Protein AF-A0A9E4F194-F1 (afdb_monomer)

Structure (mmCIF, N/CA/C/O backbone):
data_AF-A0A9E4F194-F1
#
_entry.id   AF-A0A9E4F194-F1
#
loop_
_atom_site.group_PDB
_atom_site.id
_atom_site.type_symbol
_atom_site.label_atom_id
_atom_site.label_alt_id
_atom_site.label_comp_id
_atom_site.label_asym_id
_atom_site.label_entity_id
_atom_site.label_seq_id
_atom_site.pdbx_PDB_ins_code
_atom_site.Cartn_x
_atom_site.Cartn_y
_atom_site.Cartn_z
_atom_site.occupancy
_atom_site.B_iso_or_equiv
_atom_site.auth_seq_id
_atom_site.auth_comp_id
_atom_site.auth_asym_id
_atom_site.auth_atom_id
_atom_site.pdbx_PDB_model_num
ATOM 1 N N . HIS A 1 1 ? -17.918 -13.388 -17.680 1.00 87.88 1 HIS A N 1
ATOM 2 C CA . HIS A 1 1 ? -18.123 -13.871 -16.299 1.00 87.88 1 HIS A CA 1
ATOM 3 C C . HIS A 1 1 ? -18.213 -12.666 -15.382 1.00 87.88 1 HIS A C 1
ATOM 5 O O . HIS A 1 1 ? -17.561 -11.676 -15.692 1.00 87.88 1 HIS A O 1
ATOM 11 N N . ASP A 1 2 ? -18.974 -12.753 -14.291 1.00 94.75 2 ASP A N 1
ATOM 12 C CA . ASP A 1 2 ? -19.168 -11.633 -13.352 1.00 94.75 2 ASP A CA 1
ATOM 13 C C . ASP A 1 2 ? -18.060 -11.534 -12.290 1.00 94.75 2 ASP A C 1
ATOM 15 O O . ASP A 1 2 ? -17.786 -10.459 -11.769 1.00 94.75 2 ASP A O 1
ATOM 19 N N . ALA A 1 3 ? -17.398 -12.653 -11.980 1.00 95.56 3 ALA A N 1
ATOM 20 C CA . ALA A 1 3 ? -16.268 -12.719 -11.058 1.00 95.56 3 ALA A CA 1
ATOM 21 C C . ALA A 1 3 ? -15.328 -13.880 -11.418 1.00 95.56 3 ALA A C 1
ATOM 23 O O . ALA A 1 3 ? -15.696 -14.788 -12.170 1.00 95.56 3 ALA A O 1
ATOM 24 N N . ILE A 1 4 ? -14.118 -13.854 -10.855 1.00 94.44 4 ILE A N 1
ATOM 25 C CA . ILE A 1 4 ? -13.119 -14.921 -10.976 1.00 94.44 4 ILE A CA 1
ATOM 26 C C . ILE A 1 4 ? -12.813 -15.448 -9.572 1.00 94.44 4 ILE A C 1
ATOM 28 O O . ILE A 1 4 ? -12.308 -14.709 -8.730 1.00 94.44 4 ILE A O 1
ATOM 32 N N . LEU A 1 5 ? -13.080 -16.735 -9.332 1.00 95.62 5 LEU A N 1
ATOM 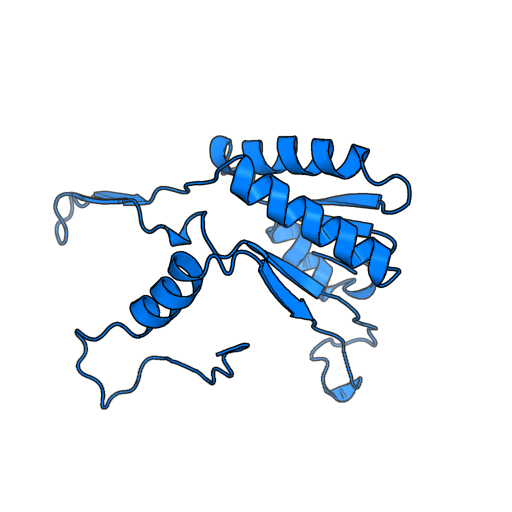33 C CA . LEU A 1 5 ? -12.575 -17.443 -8.157 1.00 95.62 5 LEU A CA 1
ATOM 34 C C . LEU A 1 5 ? -11.216 -18.047 -8.509 1.00 95.62 5 LEU A C 1
ATOM 36 O O . LEU A 1 5 ? -11.127 -18.977 -9.309 1.00 95.62 5 LEU A O 1
ATOM 40 N N . PHE A 1 6 ? -10.159 -17.492 -7.928 1.00 93.06 6 PHE A N 1
ATOM 41 C CA . PHE A 1 6 ? -8.787 -17.896 -8.199 1.00 93.06 6 PHE A CA 1
ATOM 42 C C . PHE A 1 6 ? -8.175 -18.559 -6.962 1.00 93.06 6 PHE A C 1
ATOM 44 O O . PHE A 1 6 ? -8.269 -18.015 -5.866 1.00 93.06 6 PHE A O 1
ATOM 51 N N . GLY A 1 7 ? -7.550 -19.726 -7.145 1.00 92.56 7 GLY A N 1
ATOM 52 C CA . GLY A 1 7 ? -6.815 -20.422 -6.088 1.00 92.56 7 GLY A CA 1
ATOM 53 C C . GLY A 1 7 ? -5.424 -19.820 -5.894 1.00 92.56 7 GLY A C 1
ATOM 54 O O . GLY A 1 7 ? -5.264 -18.697 -5.422 1.00 92.56 7 GLY A O 1
ATOM 55 N N . SER A 1 8 ? -4.393 -20.561 -6.285 1.00 88.62 8 SER A N 1
ATOM 56 C CA . SER A 1 8 ? -3.013 -20.084 -6.264 1.00 88.62 8 SER A CA 1
ATOM 57 C C . SER A 1 8 ? -2.287 -20.463 -7.552 1.00 88.62 8 SER A C 1
ATOM 59 O O . SER A 1 8 ? -2.609 -21.453 -8.205 1.00 88.62 8 SER A O 1
ATOM 61 N N . ALA A 1 9 ? -1.295 -19.655 -7.918 1.00 84.88 9 ALA A N 1
ATOM 62 C CA . ALA A 1 9 ? -0.319 -19.992 -8.944 1.00 84.88 9 ALA A CA 1
ATOM 63 C C . ALA A 1 9 ? 1.069 -19.684 -8.385 1.00 84.88 9 ALA A C 1
ATOM 65 O O . ALA A 1 9 ? 1.321 -18.586 -7.883 1.00 84.88 9 ALA A O 1
ATOM 66 N N . GLY A 1 10 ? 1.955 -20.668 -8.436 1.00 81.31 10 GLY A N 1
ATOM 67 C CA . GLY A 1 10 ? 3.264 -20.611 -7.805 1.00 81.31 10 GLY A CA 1
ATOM 68 C C . GLY A 1 10 ? 4.253 -21.524 -8.507 1.00 81.31 10 GLY A C 1
ATOM 69 O O . GLY A 1 10 ? 3.952 -22.094 -9.552 1.00 81.31 10 GLY A O 1
ATOM 70 N N . LEU A 1 11 ? 5.448 -21.635 -7.936 1.00 77.12 11 LEU A N 1
ATOM 71 C CA . LEU A 1 11 ? 6.463 -22.533 -8.463 1.00 77.12 11 LEU A CA 1
ATOM 72 C C . LEU A 1 11 ? 6.017 -23.983 -8.234 1.00 77.12 11 LEU A C 1
ATOM 74 O O . LEU A 1 11 ? 5.908 -24.424 -7.093 1.00 77.12 11 LEU A O 1
ATOM 78 N N . ASP A 1 12 ? 5.774 -24.704 -9.322 1.00 80.38 12 ASP A N 1
ATOM 79 C CA . ASP A 1 12 ? 5.506 -26.137 -9.321 1.00 80.38 12 ASP A CA 1
ATOM 80 C C . ASP A 1 12 ? 6.666 -26.837 -10.043 1.00 80.38 12 ASP A C 1
ATOM 82 O O . ASP A 1 12 ? 6.930 -26.499 -11.198 1.00 80.38 12 ASP A O 1
ATOM 86 N N . PRO A 1 13 ? 7.357 -27.808 -9.415 1.00 82.62 13 PRO A N 1
ATOM 87 C CA . PRO A 1 13 ? 8.469 -28.531 -10.038 1.00 82.62 13 PRO A CA 1
ATOM 88 C C . PRO A 1 13 ? 8.119 -29.230 -11.361 1.00 82.62 13 PRO A C 1
ATOM 90 O O . PRO A 1 13 ? 9.015 -29.608 -12.109 1.00 82.62 13 PRO A O 1
ATOM 93 N N . ARG A 1 14 ? 6.827 -29.445 -11.635 1.00 85.56 14 ARG A N 1
ATOM 94 C CA . ARG A 1 14 ? 6.323 -30.098 -12.851 1.00 85.56 14 ARG A CA 1
ATOM 95 C C . ARG A 1 14 ? 6.151 -29.133 -14.023 1.00 85.56 14 ARG A C 1
ATOM 97 O O . ARG A 1 14 ? 5.961 -29.584 -15.149 1.00 85.56 14 ARG A O 1
ATOM 104 N N . ILE A 1 15 ? 6.162 -27.828 -13.766 1.00 81.44 15 ILE A N 1
ATOM 105 C CA . ILE A 1 15 ? 5.993 -26.795 -14.786 1.00 81.44 15 ILE A CA 1
ATOM 106 C C . ILE A 1 15 ? 7.382 -26.413 -15.328 1.00 81.44 15 ILE A C 1
ATOM 108 O O . ILE A 1 15 ? 8.297 -26.200 -14.529 1.00 81.44 15 ILE A O 1
ATOM 112 N N . PRO A 1 16 ? 7.561 -26.316 -16.661 1.00 80.19 16 PRO A N 1
ATOM 113 C CA . PRO A 1 16 ? 8.808 -25.843 -17.254 1.00 80.19 16 PRO A CA 1
ATOM 114 C C . PRO A 1 16 ? 9.274 -24.511 -16.649 1.00 80.19 16 PRO A C 1
ATOM 116 O O . PRO A 1 16 ? 8.471 -23.608 -16.415 1.00 80.19 16 PRO A O 1
ATOM 119 N N . ALA A 1 17 ? 10.576 -24.387 -16.376 1.00 74.12 17 ALA A N 1
ATOM 120 C CA . ALA A 1 17 ? 11.143 -23.245 -15.648 1.00 74.12 17 ALA A CA 1
ATOM 121 C C . ALA A 1 17 ? 11.000 -21.896 -16.384 1.00 74.12 17 ALA A C 1
ATOM 123 O O . ALA A 1 17 ? 11.133 -20.838 -15.769 1.00 74.12 17 ALA A O 1
ATOM 124 N N . ASP A 1 18 ? 10.736 -21.932 -17.689 1.00 73.69 18 ASP A N 1
ATOM 125 C CA . ASP A 1 18 ? 10.448 -20.784 -18.546 1.00 73.69 18 ASP A CA 1
ATOM 126 C C . ASP A 1 18 ? 8.995 -20.289 -18.429 1.00 73.69 18 ASP A C 1
ATOM 128 O O . ASP A 1 18 ? 8.711 -19.140 -18.771 1.00 73.69 18 ASP A O 1
ATOM 132 N N . VAL A 1 19 ? 8.076 -21.096 -17.885 1.00 73.62 19 VAL A N 1
ATOM 133 C CA . VAL A 1 19 ? 6.689 -20.685 -17.631 1.00 73.62 19 VAL A CA 1
ATOM 134 C C . VAL A 1 19 ? 6.604 -19.939 -16.302 1.00 73.62 19 VAL A C 1
ATOM 136 O O . VAL A 1 19 ? 6.587 -20.509 -15.208 1.00 73.62 19 VAL A O 1
ATOM 139 N N . ASN A 1 20 ? 6.495 -18.618 -16.393 1.00 74.81 20 ASN A N 1
ATOM 140 C CA . ASN A 1 20 ? 6.417 -17.765 -15.221 1.00 74.81 20 ASN A CA 1
ATOM 141 C C . ASN A 1 20 ? 4.966 -17.591 -14.756 1.00 74.81 20 ASN A C 1
ATOM 143 O O . ASN A 1 20 ? 4.239 -16.719 -15.227 1.00 74.81 20 ASN A O 1
ATOM 147 N N . CYS A 1 21 ? 4.551 -18.362 -13.748 1.00 75.25 21 CYS A N 1
ATOM 148 C CA . CYS A 1 21 ? 3.237 -18.204 -13.104 1.00 75.25 21 CYS A CA 1
ATOM 149 C C . CYS A 1 21 ? 2.970 -16.772 -12.591 1.00 75.25 21 CYS A C 1
ATOM 151 O O . CYS A 1 21 ? 1.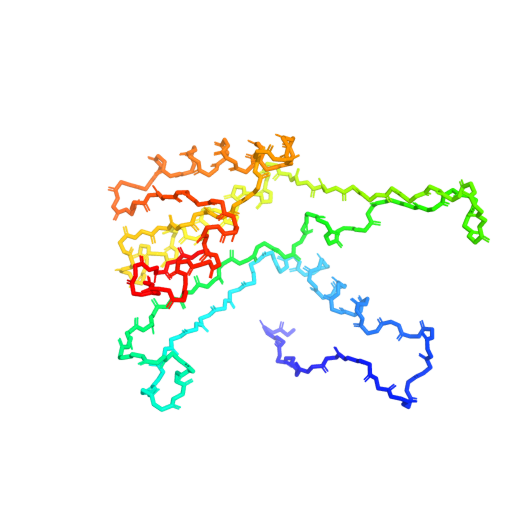817 -16.371 -12.418 1.00 75.25 21 CYS A O 1
ATOM 153 N N . ARG A 1 22 ? 4.020 -15.966 -12.368 1.00 74.81 22 ARG A N 1
ATOM 154 C CA . ARG A 1 22 ? 3.873 -14.555 -11.982 1.00 74.81 22 ARG A CA 1
ATOM 155 C C . ARG A 1 22 ? 3.346 -13.691 -13.128 1.00 74.81 22 ARG A C 1
ATOM 157 O O . ARG A 1 22 ? 2.725 -12.672 -12.843 1.00 74.81 22 ARG A O 1
ATOM 164 N N . ASP A 1 23 ? 3.545 -14.091 -14.382 1.00 82.88 23 ASP A N 1
ATOM 165 C CA . ASP A 1 23 ? 3.039 -13.356 -15.543 1.00 82.88 23 ASP A CA 1
ATOM 166 C C . ASP A 1 23 ? 1.529 -13.539 -15.707 1.00 82.88 23 ASP A C 1
ATOM 168 O O . ASP A 1 23 ? 0.854 -12.580 -16.065 1.00 82.88 23 ASP A O 1
ATOM 172 N N . LEU A 1 24 ? 0.976 -14.699 -15.325 1.00 85.81 24 LEU A N 1
ATOM 173 C CA . LEU A 1 24 ? -0.475 -14.900 -15.224 1.00 85.81 24 LEU A CA 1
ATOM 174 C C . LEU A 1 24 ? -1.092 -13.952 -14.190 1.00 85.81 24 LEU A C 1
ATOM 176 O O . LEU A 1 24 ? -2.031 -13.221 -14.495 1.00 85.81 24 LEU A O 1
ATOM 180 N N . LEU A 1 25 ? -0.553 -13.942 -12.966 1.00 85.94 25 LEU A N 1
ATOM 181 C CA . LEU A 1 25 ? -1.042 -13.059 -11.902 1.00 85.94 25 LEU A CA 1
ATOM 182 C C . LEU A 1 25 ? -0.909 -11.585 -12.288 1.00 85.94 25 LEU A C 1
ATOM 184 O O . LEU A 1 25 ? -1.792 -10.789 -11.977 1.00 85.94 25 LEU A O 1
ATOM 188 N N . ARG A 1 26 ? 0.183 -11.220 -12.967 1.00 85.38 26 ARG A N 1
ATOM 189 C CA . ARG A 1 26 ? 0.380 -9.868 -13.489 1.00 85.38 26 ARG A CA 1
ATOM 190 C C . ARG A 1 26 ? -0.662 -9.541 -14.554 1.00 85.38 26 ARG A C 1
ATOM 192 O O . ARG A 1 26 ? -1.321 -8.521 -14.423 1.00 85.38 26 ARG A O 1
ATOM 199 N N . ALA A 1 27 ? -0.848 -10.402 -15.551 1.00 88.25 27 ALA A N 1
ATOM 200 C CA . ALA A 1 27 ? -1.829 -10.195 -16.612 1.00 88.25 27 ALA A CA 1
ATOM 201 C C . ALA A 1 27 ? -3.237 -10.020 -16.032 1.00 88.25 27 ALA A C 1
ATOM 203 O O . ALA A 1 27 ? -3.890 -9.030 -16.323 1.00 88.25 27 ALA A O 1
ATOM 204 N N . LEU A 1 28 ? -3.666 -10.892 -15.114 1.00 91.88 28 LEU A N 1
ATOM 205 C CA . LEU A 1 28 ? -4.970 -10.752 -14.459 1.00 91.88 28 LEU A CA 1
ATOM 206 C C . LEU A 1 28 ? -5.126 -9.404 -13.750 1.00 91.88 28 LEU A C 1
ATOM 208 O O . LEU A 1 28 ? -6.177 -8.785 -13.843 1.00 91.88 28 LEU A O 1
ATOM 212 N N . ARG A 1 29 ? -4.095 -8.939 -13.038 1.00 92.50 29 ARG A N 1
ATOM 213 C CA . ARG A 1 29 ? -4.168 -7.681 -12.285 1.00 92.50 29 ARG A CA 1
ATOM 214 C C . ARG A 1 29 ? -4.163 -6.451 -13.184 1.00 92.50 29 ARG A C 1
ATOM 216 O O . ARG A 1 29 ? -4.914 -5.523 -12.919 1.00 92.50 29 ARG A O 1
ATOM 223 N N . PHE A 1 30 ? -3.327 -6.449 -14.217 1.00 91.62 30 PHE A N 1
ATOM 224 C CA . PHE A 1 30 ? -3.142 -5.300 -15.102 1.00 91.62 30 PHE A CA 1
ATOM 225 C C . PHE A 1 30 ? -4.236 -5.219 -16.170 1.00 91.62 30 PHE A C 1
ATOM 227 O O . PHE A 1 30 ? -4.850 -4.170 -16.324 1.00 91.62 30 PHE A O 1
ATOM 234 N N . GLU A 1 31 ? -4.524 -6.320 -16.868 1.00 93.25 31 GLU A N 1
ATOM 235 C CA . GLU A 1 31 ? -5.482 -6.339 -17.985 1.00 93.25 31 GLU A CA 1
ATOM 236 C C . GLU A 1 31 ? -6.931 -6.147 -17.518 1.00 93.25 31 GLU A C 1
ATOM 238 O O . GLU A 1 31 ? -7.765 -5.648 -18.268 1.00 93.25 31 GLU A O 1
ATOM 243 N N . LEU A 1 32 ? -7.241 -6.522 -16.272 1.00 95.38 32 LEU A N 1
ATOM 244 C CA . LEU A 1 32 ? -8.564 -6.322 -15.669 1.00 95.38 32 LEU A CA 1
ATOM 245 C C . LEU A 1 32 ? -8.623 -5.092 -14.745 1.00 95.38 32 LEU A C 1
ATOM 247 O O . LEU A 1 32 ? -9.619 -4.916 -14.049 1.00 95.38 32 LEU A O 1
ATOM 251 N N . ASP A 1 33 ? -7.563 -4.274 -14.703 1.00 95.94 33 ASP A N 1
ATOM 252 C CA . ASP A 1 33 ? -7.428 -3.094 -13.831 1.00 95.94 33 ASP A CA 1
ATOM 253 C C . ASP A 1 33 ? -7.809 -3.369 -12.357 1.00 95.94 33 ASP A C 1
ATOM 255 O O . ASP A 1 33 ? -8.492 -2.582 -11.699 1.00 95.94 33 ASP A O 1
ATOM 259 N N . LEU A 1 34 ? -7.360 -4.508 -11.812 1.00 96.31 34 LEU A N 1
ATOM 260 C CA . LEU A 1 34 ? -7.602 -4.918 -10.420 1.00 96.31 34 LEU A CA 1
ATOM 261 C C . LEU A 1 34 ? -6.662 -4.173 -9.464 1.00 96.31 34 LEU A C 1
ATOM 263 O O . LEU A 1 34 ? -5.814 -4.780 -8.802 1.00 96.31 34 LEU A O 1
ATOM 267 N N . TYR A 1 35 ? -6.797 -2.849 -9.418 1.00 97.12 35 TYR A N 1
ATOM 268 C CA . TYR A 1 35 ? -5.892 -1.944 -8.707 1.00 97.12 35 TYR A CA 1
ATOM 269 C C . TYR A 1 35 ? -5.972 -2.038 -7.185 1.00 97.12 35 TYR A C 1
ATOM 271 O O . TYR A 1 35 ? -4.984 -1.768 -6.506 1.00 97.12 35 TYR A O 1
ATOM 279 N N . VAL A 1 36 ? -7.121 -2.460 -6.651 1.00 98.25 36 VAL A N 1
ATOM 280 C CA . VAL A 1 36 ? -7.305 -2.706 -5.219 1.00 98.25 36 VAL A CA 1
ATOM 281 C C . VAL A 1 36 ? -6.970 -4.156 -4.900 1.00 98.25 36 VAL A C 1
ATOM 283 O O . VAL A 1 36 ? -7.654 -5.081 -5.338 1.00 98.25 36 VAL A O 1
ATOM 286 N N . ASN A 1 37 ? -5.954 -4.366 -4.068 1.00 97.75 37 ASN A N 1
ATOM 287 C CA . ASN A 1 37 ? -5.717 -5.641 -3.406 1.00 97.75 37 ASN A CA 1
ATOM 288 C C . ASN A 1 37 ? -6.123 -5.535 -1.932 1.00 97.75 37 ASN A C 1
ATOM 290 O O . ASN A 1 37 ? -5.306 -5.189 -1.082 1.00 97.75 37 ASN A O 1
ATOM 294 N N . LEU A 1 38 ? -7.397 -5.816 -1.653 1.00 98.31 38 LEU A N 1
ATOM 295 C CA . LEU A 1 38 ? -7.970 -5.760 -0.308 1.00 98.31 38 LEU A CA 1
ATOM 296 C C . LEU A 1 38 ? -7.609 -7.018 0.494 1.00 98.31 38 LEU A C 1
ATOM 298 O O . LEU A 1 38 ? -7.820 -8.135 0.014 1.00 98.31 38 LEU A O 1
ATOM 302 N N . ARG A 1 39 ? -7.083 -6.852 1.711 1.00 98.38 39 ARG A N 1
ATOM 303 C CA . ARG A 1 39 ? -6.678 -7.959 2.592 1.00 98.38 39 ARG A CA 1
ATOM 304 C C . ARG A 1 39 ? -7.134 -7.738 4.035 1.00 98.38 39 ARG A C 1
ATOM 306 O O . ARG A 1 39 ? -6.359 -7.223 4.841 1.00 98.38 39 ARG A O 1
ATOM 313 N N . PRO A 1 40 ? -8.365 -8.141 4.376 1.00 97.81 40 PRO A N 1
ATOM 314 C CA . PRO A 1 40 ? -8.790 -8.210 5.766 1.00 97.81 40 PRO A CA 1
ATOM 315 C C . PRO A 1 40 ? -7.942 -9.226 6.536 1.00 97.81 40 PRO A C 1
ATOM 317 O O . PRO A 1 40 ? -7.717 -10.337 6.051 1.00 97.81 40 PRO A O 1
ATOM 320 N N . ALA A 1 41 ? -7.481 -8.848 7.724 1.00 96.25 41 ALA A N 1
ATOM 321 C CA . ALA A 1 41 ? -6.692 -9.691 8.615 1.00 96.25 41 ALA A CA 1
ATOM 322 C C . ALA A 1 41 ? -7.179 -9.607 10.080 1.00 96.25 41 ALA A C 1
ATOM 324 O O . ALA A 1 41 ? -6.379 -9.313 10.970 1.00 96.25 41 ALA A O 1
ATOM 325 N N . PRO A 1 42 ? -8.475 -9.856 10.361 1.00 96.06 42 PRO A N 1
ATOM 326 C CA . PRO A 1 42 ? -8.964 -9.890 11.732 1.00 96.06 42 PRO A CA 1
ATOM 327 C C . PRO A 1 42 ? -8.444 -11.128 12.477 1.00 96.06 42 PRO A C 1
ATOM 329 O O . PRO A 1 42 ? -8.379 -12.233 11.926 1.00 96.06 42 PRO A O 1
ATOM 332 N N . LEU A 1 43 ? -8.128 -10.965 13.759 1.00 96.62 43 LEU A N 1
ATOM 333 C CA . LEU A 1 43 ? -7.835 -12.073 14.657 1.00 96.62 43 LEU A CA 1
ATOM 334 C C . LEU A 1 43 ? -9.147 -12.733 15.087 1.00 96.62 43 LEU A C 1
ATOM 336 O O . LEU A 1 43 ? -9.869 -12.227 15.939 1.00 96.62 43 LEU A O 1
ATOM 340 N N . LEU A 1 44 ? -9.441 -13.893 14.500 1.00 95.00 44 LEU A N 1
ATOM 341 C CA . LEU A 1 44 ? -10.694 -14.617 14.749 1.00 95.00 44 LEU A CA 1
ATOM 342 C C . LEU A 1 44 ? -10.731 -15.337 16.105 1.00 95.00 44 LEU A C 1
ATOM 344 O O . LEU A 1 44 ? -11.808 -15.587 16.639 1.00 95.00 44 LEU A O 1
ATOM 348 N N . HIS A 1 45 ? -9.567 -15.715 16.637 1.00 94.31 45 HIS A N 1
ATOM 349 C CA . HIS A 1 45 ? -9.435 -16.386 17.927 1.00 94.31 45 HIS A CA 1
ATOM 350 C C . HIS A 1 45 ? -8.057 -16.083 18.536 1.00 94.31 45 HIS A C 1
ATOM 352 O O . HIS A 1 45 ? -7.079 -16.104 17.783 1.00 94.31 45 HIS A O 1
ATOM 358 N N . PRO A 1 46 ? -7.937 -15.860 19.861 1.00 91.56 46 PRO A N 1
ATOM 359 C CA . PRO A 1 46 ? -6.656 -15.571 20.514 1.00 91.56 46 PRO A CA 1
ATOM 360 C C . PRO A 1 46 ? -5.540 -16.574 20.183 1.00 91.56 46 PRO A C 1
ATOM 362 O O . PRO A 1 46 ? -4.426 -16.161 19.879 1.00 91.56 46 PRO A O 1
ATOM 365 N N . ASP A 1 47 ? -5.855 -17.872 20.125 1.00 93.31 47 ASP A N 1
ATOM 366 C CA . ASP A 1 47 ? -4.885 -18.941 19.813 1.00 93.31 47 ASP A CA 1
ATOM 367 C C . ASP A 1 47 ? -4.274 -18.865 18.401 1.00 93.31 47 ASP A C 1
ATOM 369 O O . ASP A 1 47 ? -3.277 -19.529 18.120 1.00 93.31 47 ASP A O 1
ATOM 373 N N . PHE A 1 48 ? -4.860 -18.084 17.487 1.00 93.94 48 PHE A N 1
ATOM 374 C CA . PHE A 1 48 ? -4.288 -17.859 16.155 1.00 93.94 48 PHE A CA 1
ATOM 375 C C . PHE A 1 48 ? -3.259 -16.726 16.138 1.00 93.94 48 PHE A C 1
ATOM 377 O O . PHE A 1 48 ? -2.596 -16.517 15.120 1.00 93.94 48 PHE A O 1
ATOM 384 N N . SER A 1 49 ? -3.106 -16.000 17.247 1.00 94.19 49 SER A N 1
ATOM 385 C CA . SER A 1 49 ? -2.112 -14.946 17.375 1.00 94.19 49 SER A CA 1
ATOM 386 C C . SER A 1 49 ? -0.763 -15.526 17.808 1.00 94.19 49 SER A C 1
ATOM 388 O O . SER A 1 49 ? -0.682 -16.194 18.838 1.00 94.19 49 SER A O 1
ATOM 390 N N . PRO A 1 50 ? 0.334 -15.237 17.086 1.00 93.50 50 PRO A N 1
ATOM 391 C CA . PRO A 1 50 ? 1.680 -15.569 17.545 1.00 93.50 50 PRO A CA 1
ATOM 392 C C . PRO A 1 50 ? 2.217 -14.570 18.588 1.00 93.50 50 PRO A C 1
ATOM 394 O O . PRO A 1 50 ? 3.351 -14.718 19.054 1.00 93.50 50 PRO A O 1
ATOM 397 N N . LEU A 1 51 ? 1.461 -13.517 18.922 1.00 94.06 51 LEU A N 1
ATOM 398 C CA . LEU A 1 51 ? 1.890 -12.499 19.877 1.00 94.06 51 LEU A CA 1
ATOM 399 C C . LEU A 1 51 ? 1.898 -13.067 21.299 1.00 94.06 51 LEU A C 1
ATOM 401 O O . LEU A 1 51 ? 1.002 -13.790 21.714 1.00 94.06 51 LEU A O 1
ATOM 405 N N . LYS A 1 52 ? 2.916 -12.698 22.083 1.00 92.50 52 LYS A N 1
ATOM 406 C CA . LYS A 1 52 ? 3.102 -13.180 23.467 1.00 92.50 52 LYS A CA 1
ATOM 407 C C . LYS A 1 52 ? 2.197 -12.487 24.497 1.00 92.50 52 LYS A C 1
ATOM 409 O O . LYS A 1 52 ? 2.426 -12.620 25.696 1.00 92.50 52 LYS A O 1
ATOM 414 N N . ARG A 1 53 ? 1.231 -11.701 24.033 1.00 91.00 53 ARG A N 1
ATOM 415 C CA . ARG A 1 53 ? 0.261 -10.963 24.839 1.00 91.00 53 ARG A CA 1
ATOM 416 C C . ARG A 1 53 ? -1.101 -11.060 24.175 1.00 91.00 53 ARG A C 1
ATOM 418 O O . ARG A 1 53 ? -1.173 -11.240 22.958 1.00 91.00 53 ARG A O 1
ATOM 425 N N . ASP A 1 54 ? -2.144 -10.825 24.954 1.00 89.94 54 ASP A N 1
ATOM 426 C CA . ASP A 1 54 ? -3.473 -10.630 24.396 1.00 89.94 54 ASP A CA 1
ATOM 427 C C . ASP A 1 54 ? -3.472 -9.377 23.516 1.00 89.94 54 ASP A C 1
ATOM 429 O O . ASP A 1 54 ? -2.974 -8.311 23.899 1.00 89.94 54 ASP A O 1
ATOM 433 N N . ALA A 1 55 ? -3.998 -9.533 22.308 1.00 91.00 55 ALA A N 1
ATOM 434 C CA . ALA A 1 55 ? -4.155 -8.472 21.332 1.00 91.00 55 ALA A CA 1
ATOM 435 C C . ALA A 1 55 ? -5.519 -8.626 20.666 1.00 91.00 55 ALA A C 1
ATOM 437 O O . ALA A 1 55 ? -6.010 -9.740 20.478 1.00 91.00 55 ALA A O 1
ATOM 438 N N . GLN A 1 56 ? -6.122 -7.502 20.312 1.00 92.81 56 GLN A N 1
ATOM 439 C CA . GLN A 1 56 ? -7.275 -7.462 19.426 1.00 92.81 56 GLN A CA 1
ATOM 440 C C . GLN A 1 56 ? -6.770 -6.924 18.095 1.00 92.81 56 GLN A C 1
ATOM 442 O O . GLN A 1 56 ? -6.116 -5.886 18.063 1.00 92.81 56 GLN A O 1
ATOM 447 N N . ILE A 1 57 ? -7.009 -7.665 17.017 1.00 95.94 57 ILE A N 1
ATOM 448 C CA . ILE A 1 57 ? -6.571 -7.272 15.679 1.00 95.94 57 ILE A CA 1
ATOM 449 C C . ILE A 1 57 ? -7.808 -7.268 14.801 1.00 95.94 57 ILE A C 1
ATOM 451 O O . ILE A 1 57 ? -8.421 -8.312 14.589 1.00 95.94 57 ILE A O 1
ATOM 455 N N . ASP A 1 58 ? -8.162 -6.097 14.301 1.00 96.19 58 ASP A N 1
ATOM 456 C CA . ASP A 1 58 ? -9.184 -5.916 13.280 1.00 96.19 58 ASP A CA 1
ATOM 457 C C . ASP A 1 58 ? -8.665 -4.872 12.303 1.00 96.19 58 ASP A C 1
ATOM 459 O O . ASP A 1 58 ? -8.919 -3.677 12.445 1.00 96.19 58 ASP A O 1
ATOM 463 N N . LEU A 1 59 ? -7.854 -5.344 11.356 1.00 96.31 59 LEU A N 1
ATOM 464 C CA . LEU A 1 59 ? -7.250 -4.484 10.356 1.00 96.31 59 LEU A CA 1
ATOM 465 C C . LEU A 1 59 ? -7.460 -5.006 8.943 1.00 96.31 59 LEU A C 1
ATOM 467 O O . LEU A 1 59 ? -7.629 -6.206 8.699 1.00 96.31 59 LEU A O 1
ATOM 471 N N . VAL A 1 60 ? -7.396 -4.083 7.993 1.00 98.38 60 VAL A N 1
ATOM 472 C CA . VAL A 1 60 ? -7.526 -4.342 6.567 1.00 98.38 60 VAL A CA 1
ATOM 473 C C . VAL A 1 60 ? -6.409 -3.623 5.832 1.00 98.38 60 VAL A C 1
ATOM 475 O O . VAL A 1 60 ? -6.265 -2.411 5.948 1.00 98.38 60 VAL A O 1
ATOM 478 N N . VAL A 1 61 ? -5.645 -4.368 5.032 1.00 98.56 61 VAL A N 1
ATOM 479 C CA . VAL A 1 61 ? -4.623 -3.782 4.158 1.00 98.56 61 VAL A CA 1
ATOM 480 C C . VAL A 1 61 ? -5.225 -3.494 2.784 1.00 98.56 61 VAL A C 1
ATOM 482 O O . VAL A 1 61 ? -5.742 -4.399 2.119 1.00 98.56 61 VAL A O 1
ATOM 485 N N . VAL A 1 62 ? -5.132 -2.246 2.341 1.00 98.69 62 VAL A N 1
ATOM 486 C CA . VAL A 1 62 ? -5.556 -1.747 1.032 1.00 98.69 62 VAL A CA 1
ATOM 487 C C . VAL A 1 62 ? -4.307 -1.511 0.187 1.00 98.69 62 VAL A C 1
ATOM 489 O O . VAL A 1 62 ? -3.710 -0.440 0.167 1.00 98.69 62 VAL A O 1
ATOM 492 N N . ARG A 1 63 ? -3.884 -2.546 -0.541 1.00 98.38 63 ARG A N 1
ATOM 493 C CA . ARG A 1 63 ? -2.633 -2.508 -1.307 1.00 98.38 63 ARG A CA 1
ATOM 494 C C . ARG A 1 63 ? -2.870 -2.133 -2.770 1.00 98.38 63 ARG A C 1
ATOM 496 O O . ARG A 1 63 ? -3.640 -2.800 -3.461 1.00 98.38 63 ARG A O 1
ATOM 503 N N . GLU A 1 64 ? -2.127 -1.142 -3.259 1.00 97.56 64 GLU A N 1
ATOM 504 C CA . GLU A 1 64 ? -2.016 -0.836 -4.693 1.00 97.56 64 GLU A CA 1
ATOM 505 C C . GLU A 1 64 ? -1.405 -2.032 -5.445 1.00 97.56 64 GLU A C 1
ATOM 507 O O . GLU A 1 64 ? -0.497 -2.714 -4.950 1.00 97.56 64 GLU A O 1
ATOM 512 N N . ASN A 1 65 ? -1.963 -2.357 -6.610 1.00 95.56 65 ASN A N 1
ATOM 513 C CA . ASN A 1 65 ? -1.752 -3.649 -7.254 1.00 95.56 65 ASN A CA 1
ATOM 514 C C . ASN A 1 65 ? -1.447 -3.594 -8.762 1.00 9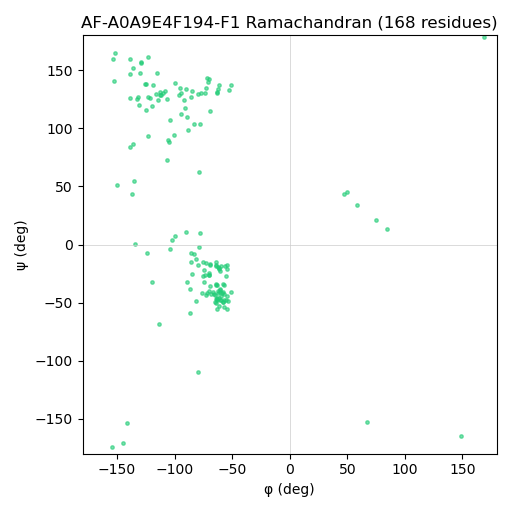5.56 65 ASN A C 1
ATOM 516 O O . ASN A 1 65 ? -1.269 -4.648 -9.379 1.00 95.56 65 ASN A O 1
ATOM 520 N N . THR A 1 66 ? -1.394 -2.398 -9.344 1.00 94.00 66 THR A N 1
ATOM 521 C CA . THR A 1 66 ? -1.268 -2.131 -10.787 1.00 94.00 66 THR A CA 1
ATOM 522 C C . THR A 1 66 ? -0.072 -1.252 -11.154 1.00 94.00 66 THR A C 1
ATOM 524 O O . THR A 1 66 ? 0.226 -1.115 -12.336 1.00 94.00 66 THR A O 1
ATOM 527 N N . GLU A 1 67 ? 0.652 -0.692 -10.187 1.00 94.94 67 GLU A N 1
ATOM 528 C CA . GLU A 1 67 ? 1.845 0.117 -10.433 1.00 94.94 67 GLU A CA 1
ATOM 529 C C . GLU A 1 67 ? 2.945 -0.139 -9.374 1.00 94.94 67 GLU A C 1
ATOM 531 O O . GLU A 1 67 ? 3.103 -1.260 -8.859 1.00 94.94 67 GLU A O 1
ATOM 536 N N . GLY A 1 68 ? 3.801 0.858 -9.154 1.00 94.19 68 GLY A N 1
ATOM 537 C CA . GLY A 1 68 ? 4.998 0.792 -8.326 1.00 94.19 68 GLY A CA 1
ATOM 538 C C . GLY A 1 68 ? 6.067 -0.129 -8.913 1.00 94.19 68 GLY A C 1
ATOM 539 O O . GLY A 1 68 ? 6.095 -0.419 -10.110 1.00 94.19 68 GLY A O 1
ATOM 540 N N . LEU A 1 69 ? 6.915 -0.696 -8.059 1.00 90.69 69 LEU A N 1
ATOM 541 C CA . LEU A 1 69 ? 7.945 -1.672 -8.451 1.00 90.69 69 LEU A CA 1
ATOM 542 C C . LEU A 1 69 ? 7.408 -2.894 -9.229 1.00 90.69 69 LEU A C 1
ATOM 544 O O . LEU A 1 69 ? 8.177 -3.594 -9.896 1.00 90.69 69 LEU A O 1
ATOM 548 N N . ASN A 1 70 ? 6.097 -3.167 -9.180 1.00 83.81 70 ASN A N 1
ATOM 549 C CA . ASN A 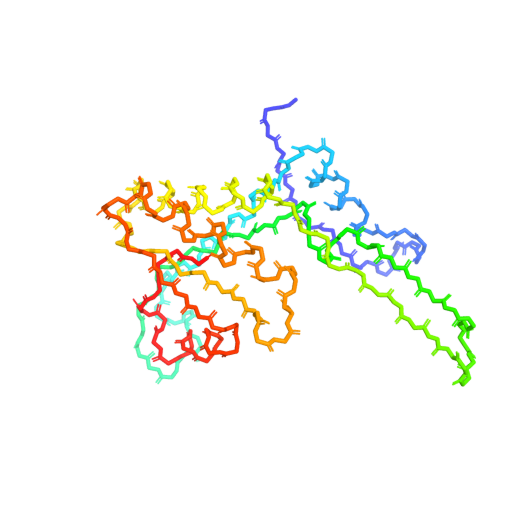1 70 ? 5.488 -4.293 -9.891 1.00 83.81 70 ASN A CA 1
ATOM 550 C C . ASN A 1 70 ? 5.491 -4.122 -11.418 1.00 83.81 70 ASN A C 1
ATOM 552 O O . ASN A 1 70 ? 5.322 -5.124 -12.118 1.00 83.81 70 ASN A O 1
ATOM 556 N N . VAL A 1 71 ? 5.703 -2.907 -11.944 1.00 87.88 71 VAL A N 1
ATOM 557 C CA . VAL A 1 71 ? 5.726 -2.671 -13.400 1.00 87.88 71 VAL A CA 1
ATOM 558 C C . VAL A 1 71 ? 6.946 -3.283 -14.093 1.00 87.88 71 VAL A C 1
ATOM 560 O O . VAL A 1 71 ? 6.916 -3.484 -15.304 1.00 87.88 71 VAL A O 1
ATOM 563 N N . ARG A 1 72 ? 8.002 -3.626 -13.337 1.00 86.19 72 ARG A N 1
ATOM 564 C CA . ARG A 1 72 ? 9.238 -4.251 -13.849 1.00 86.19 72 ARG A CA 1
ATOM 565 C C . ARG A 1 72 ? 9.970 -3.441 -14.926 1.00 86.19 72 ARG A C 1
ATOM 567 O O . ARG A 1 72 ? 10.592 -4.014 -15.816 1.00 86.19 72 ARG A O 1
ATOM 574 N N . VAL A 1 73 ? 9.918 -2.116 -14.829 1.00 91.56 73 VAL A N 1
ATOM 575 C CA . VAL A 1 73 ? 10.745 -1.232 -15.654 1.00 91.56 73 VAL A CA 1
ATOM 576 C C . VAL A 1 73 ? 12.163 -1.244 -15.089 1.00 91.56 73 VAL A C 1
ATOM 578 O O . VAL A 1 73 ? 12.350 -1.099 -13.883 1.00 91.56 73 VAL A O 1
ATOM 581 N N . GLY A 1 74 ? 13.152 -1.463 -15.949 1.00 94.44 74 GLY A N 1
ATOM 582 C CA . GLY A 1 74 ? 14.537 -1.644 -15.536 1.00 94.44 74 GLY A CA 1
ATOM 583 C C . GLY A 1 74 ? 15.304 -2.570 -16.473 1.00 94.44 74 GLY A C 1
ATOM 584 O O . GLY A 1 74 ? 14.858 -2.872 -17.581 1.00 94.44 74 GLY A O 1
ATOM 585 N N . GLY A 1 75 ? 16.463 -3.036 -16.023 1.00 95.38 75 GLY A N 1
ATOM 586 C CA . GLY A 1 75 ? 17.297 -3.968 -16.773 1.00 95.38 75 GLY A CA 1
ATOM 587 C C . GLY A 1 75 ? 18.685 -4.146 -16.171 1.00 95.38 75 GLY A C 1
ATOM 588 O O . GLY A 1 75 ? 19.040 -3.516 -15.177 1.00 95.38 75 GLY A O 1
ATOM 589 N N . ASN A 1 76 ? 19.479 -5.009 -16.804 1.00 97.00 76 ASN A N 1
ATOM 590 C CA . ASN A 1 76 ? 20.867 -5.262 -16.429 1.00 97.00 76 ASN A CA 1
ATOM 591 C C . ASN A 1 76 ? 21.795 -4.836 -17.571 1.00 97.00 76 ASN A C 1
ATOM 593 O O . ASN A 1 76 ? 21.633 -5.273 -18.711 1.00 97.00 76 ASN A O 1
ATOM 597 N N . PHE A 1 77 ? 22.809 -4.042 -17.255 1.00 97.31 77 PHE A N 1
ATOM 598 C CA . PHE A 1 77 ? 23.956 -3.782 -18.112 1.00 97.31 77 PHE A CA 1
ATOM 599 C C . PHE A 1 77 ? 25.097 -4.731 -17.730 1.00 97.31 77 PHE A C 1
ATOM 601 O O . PHE A 1 77 ? 25.370 -4.911 -16.548 1.00 97.31 77 PHE A O 1
ATOM 608 N N . LYS A 1 78 ? 25.749 -5.352 -18.726 1.00 96.69 78 LYS A N 1
ATOM 609 C CA . LYS A 1 78 ? 26.856 -6.319 -18.547 1.00 96.69 78 LYS A CA 1
ATOM 610 C C . LYS A 1 78 ? 26.569 -7.439 -17.525 1.00 96.69 78 LYS A C 1
ATOM 612 O O . LYS A 1 78 ? 27.413 -7.776 -16.692 1.00 96.69 78 LYS A O 1
ATOM 617 N N . LYS A 1 79 ? 25.372 -8.027 -17.608 1.00 97.19 79 LYS A N 1
ATOM 618 C CA . LYS A 1 79 ? 24.921 -9.099 -16.713 1.00 97.19 79 LYS A CA 1
ATOM 619 C C . LYS A 1 79 ? 25.913 -10.268 -16.654 1.00 97.19 79 LYS A C 1
ATOM 621 O O . LYS A 1 79 ? 26.343 -10.754 -17.697 1.00 97.19 79 LYS A O 1
ATOM 626 N N . GLY A 1 80 ? 26.227 -10.741 -15.451 1.00 97.06 80 GLY A N 1
ATOM 627 C CA . GLY A 1 80 ? 27.156 -11.845 -15.205 1.00 97.06 80 GLY A CA 1
ATOM 628 C C . GLY A 1 80 ? 28.632 -11.444 -15.157 1.00 97.06 80 GLY A C 1
ATOM 629 O O . GLY A 1 80 ? 29.492 -12.320 -15.209 1.00 97.06 80 GLY A O 1
ATOM 630 N N . THR A 1 81 ? 28.944 -10.149 -15.069 1.00 97.94 81 THR A N 1
ATOM 631 C CA . THR A 1 81 ? 30.327 -9.652 -14.981 1.00 97.94 81 THR A CA 1
ATOM 632 C C . THR A 1 81 ? 30.535 -8.803 -13.720 1.00 97.94 81 THR A C 1
ATOM 634 O O . THR A 1 81 ? 29.558 -8.301 -13.168 1.00 97.94 81 THR A O 1
ATOM 637 N N . PRO A 1 82 ? 31.785 -8.577 -13.267 1.00 98.12 82 PRO A N 1
ATOM 638 C CA . PRO A 1 82 ? 32.072 -7.631 -12.181 1.00 98.12 82 PRO A CA 1
ATOM 639 C C . PRO A 1 82 ? 31.634 -6.182 -12.467 1.00 98.12 82 PRO A C 1
ATOM 641 O O . PRO A 1 82 ? 31.488 -5.404 -11.531 1.00 98.12 82 PRO A O 1
ATOM 644 N N . ASP A 1 83 ? 31.404 -5.835 -13.738 1.00 98.12 83 ASP A N 1
ATOM 645 C CA . ASP A 1 83 ? 30.917 -4.522 -14.182 1.00 98.12 83 ASP A CA 1
ATOM 646 C C . ASP A 1 83 ? 29.376 -4.449 -14.252 1.00 98.12 83 ASP A C 1
ATOM 648 O O . ASP A 1 83 ? 28.825 -3.535 -14.874 1.00 98.12 83 ASP A O 1
ATOM 652 N N . GLU A 1 84 ? 28.665 -5.448 -13.722 1.00 98.38 84 GLU A N 1
ATOM 653 C CA . GLU A 1 84 ? 27.211 -5.513 -13.822 1.00 98.38 84 GLU A CA 1
ATOM 654 C C . GLU A 1 84 ? 26.537 -4.334 -13.108 1.00 98.38 84 GLU A C 1
ATOM 656 O O . GLU A 1 84 ? 26.800 -4.046 -11.941 1.00 98.38 84 GLU A O 1
ATOM 661 N N . VAL A 1 85 ? 25.601 -3.691 -13.807 1.00 98.12 85 VAL A N 1
ATOM 662 C CA . VAL A 1 85 ? 24.721 -2.665 -13.240 1.00 98.12 85 VAL A CA 1
ATOM 663 C C . VAL A 1 85 ? 23.281 -3.108 -13.432 1.00 98.12 85 VAL A C 1
ATOM 665 O O . VAL A 1 85 ? 22.865 -3.385 -14.555 1.00 98.12 85 VAL A O 1
ATOM 668 N N . ALA A 1 86 ? 22.510 -3.149 -12.350 1.00 97.44 86 ALA A N 1
ATOM 669 C CA . ALA A 1 86 ? 21.078 -3.414 -12.385 1.00 97.44 86 ALA A CA 1
ATOM 670 C C . ALA A 1 86 ? 20.310 -2.137 -12.034 1.00 97.44 86 ALA A C 1
ATOM 672 O O . ALA A 1 86 ? 20.604 -1.486 -11.033 1.00 97.44 86 ALA A O 1
ATOM 673 N N . ILE A 1 87 ? 19.325 -1.796 -12.858 1.00 96.62 87 ILE A N 1
ATOM 674 C CA . ILE A 1 87 ? 18.422 -0.664 -12.643 1.00 96.62 87 ILE A CA 1
ATOM 675 C C . ILE A 1 87 ? 17.010 -1.216 -12.523 1.00 96.62 87 ILE A C 1
ATOM 677 O O . ILE A 1 87 ? 16.615 -2.090 -13.295 1.00 96.62 87 ILE A O 1
ATOM 681 N N . GLN A 1 88 ? 16.261 -0.689 -11.563 1.00 95.31 88 GLN A N 1
ATOM 682 C CA . GLN A 1 88 ? 14.855 -0.989 -11.355 1.00 95.31 88 GLN A CA 1
ATOM 683 C C . GLN A 1 88 ? 14.138 0.316 -11.021 1.00 95.31 88 GLN A C 1
ATOM 685 O O . GLN A 1 88 ? 14.535 1.016 -10.092 1.00 95.31 88 GLN A O 1
ATOM 690 N N . GLU A 1 89 ? 13.083 0.618 -11.764 1.00 95.69 89 GLU A N 1
ATOM 691 C CA . GLU A 1 89 ? 12.308 1.845 -11.617 1.00 95.69 89 GLU A CA 1
ATOM 692 C C . GLU A 1 89 ? 11.026 1.590 -10.817 1.00 95.69 89 GLU A C 1
ATOM 694 O O . GLU A 1 89 ? 10.324 0.591 -11.018 1.00 95.69 89 GLU A O 1
ATOM 699 N N . ASP A 1 90 ? 10.709 2.526 -9.927 1.00 96.25 90 ASP A N 1
ATOM 700 C CA . ASP A 1 90 ? 9.470 2.552 -9.154 1.00 96.25 90 ASP A CA 1
ATOM 701 C C . ASP A 1 90 ? 8.484 3.552 -9.774 1.00 96.25 90 ASP A C 1
ATOM 703 O O . ASP A 1 90 ? 8.531 4.759 -9.520 1.00 96.25 90 ASP A O 1
ATOM 707 N N . VAL A 1 91 ? 7.601 3.055 -10.642 1.00 96.81 91 VAL A N 1
ATOM 708 C CA . VAL A 1 91 ? 6.701 3.900 -11.437 1.00 96.81 91 VAL A CA 1
ATOM 709 C C . VAL A 1 91 ? 5.363 4.046 -10.729 1.00 96.81 91 VAL A C 1
ATOM 711 O O . VAL A 1 91 ? 4.597 3.094 -10.648 1.00 96.81 91 VAL A O 1
ATOM 714 N N . ASN A 1 92 ? 5.065 5.254 -10.259 1.00 98.06 92 ASN A N 1
ATOM 715 C CA . ASN A 1 92 ? 3.827 5.577 -9.553 1.00 98.06 92 ASN A CA 1
ATOM 716 C C . ASN A 1 92 ? 3.143 6.745 -10.257 1.00 98.06 92 ASN A C 1
ATOM 718 O O . ASN A 1 92 ? 3.808 7.705 -10.661 1.00 98.06 92 ASN A O 1
ATOM 722 N N . THR A 1 93 ? 1.825 6.681 -10.411 1.00 98.12 93 THR A N 1
ATOM 723 C CA . THR A 1 93 ? 1.057 7.706 -11.120 1.00 98.12 93 THR A CA 1
ATOM 724 C C . THR A 1 93 ? 0.113 8.415 -10.168 1.00 98.12 93 THR A C 1
ATOM 726 O O . THR A 1 93 ? -0.441 7.815 -9.254 1.00 98.12 93 THR A O 1
ATOM 729 N N . TYR A 1 94 ? -0.138 9.706 -10.403 1.00 98.31 94 TYR A N 1
ATOM 730 C CA . TYR A 1 94 ? -1.121 10.441 -9.602 1.00 98.31 94 TYR A CA 1
ATOM 731 C C . TYR A 1 94 ? -2.479 9.724 -9.611 1.00 98.31 94 TYR A C 1
ATOM 733 O O . TYR A 1 94 ? -3.071 9.517 -8.562 1.00 98.31 94 TYR A O 1
ATOM 741 N N . LYS A 1 95 ? -2.934 9.253 -10.783 1.00 98.12 95 LYS A N 1
ATOM 742 C CA . LYS A 1 95 ? -4.192 8.506 -10.916 1.00 98.12 95 LYS A CA 1
ATOM 743 C C . LYS A 1 95 ? -4.209 7.248 -10.040 1.00 98.12 95 LYS A C 1
ATOM 745 O O . LYS A 1 95 ? -5.205 7.033 -9.353 1.00 98.12 95 LYS A O 1
ATOM 750 N N . GLY A 1 96 ? -3.159 6.425 -10.100 1.00 98.00 96 GLY A N 1
ATOM 751 C CA . GLY A 1 96 ? -3.053 5.162 -9.364 1.00 98.00 96 GLY A CA 1
ATOM 752 C C . GLY A 1 96 ? -3.052 5.367 -7.854 1.00 98.00 96 GLY A C 1
ATOM 753 O O . GLY A 1 96 ? -3.866 4.768 -7.150 1.00 98.00 96 GLY A O 1
ATOM 754 N N . VAL A 1 97 ? -2.235 6.305 -7.382 1.00 98.56 97 VAL A N 1
ATOM 755 C CA . VAL A 1 97 ? -2.168 6.687 -5.968 1.00 98.56 97 VAL A CA 1
ATOM 756 C C . VAL A 1 97 ? -3.486 7.311 -5.489 1.00 98.56 97 VAL A C 1
ATOM 758 O O . VAL A 1 97 ? -4.033 6.907 -4.466 1.00 98.56 97 VAL A O 1
ATOM 761 N N . SER A 1 98 ? -4.074 8.250 -6.236 1.00 98.56 98 SER A N 1
ATOM 762 C CA . SER A 1 98 ? -5.314 8.918 -5.813 1.00 98.56 98 SER A CA 1
ATOM 763 C C . SER A 1 98 ? -6.477 7.943 -5.667 1.00 98.56 98 SER A C 1
ATOM 765 O O . SER A 1 98 ? -7.235 8.041 -4.703 1.00 98.56 98 SER A O 1
ATOM 767 N N . ARG A 1 99 ? -6.633 6.993 -6.601 1.00 98.50 99 ARG A N 1
ATOM 768 C CA . ARG A 1 99 ? -7.746 6.031 -6.551 1.00 98.50 99 ARG A CA 1
ATOM 769 C C . ARG A 1 99 ? -7.612 5.030 -5.407 1.00 98.50 99 ARG A C 1
ATOM 771 O O . ARG A 1 99 ? -8.633 4.649 -4.843 1.00 98.50 99 ARG A O 1
ATOM 778 N N . ILE A 1 100 ? -6.393 4.601 -5.067 1.00 98.69 100 ILE A N 1
ATOM 779 C CA . ILE A 1 100 ? -6.189 3.641 -3.976 1.00 98.69 100 ILE A CA 1
ATOM 780 C C . ILE A 1 100 ? -6.334 4.319 -2.610 1.00 98.69 100 ILE A C 1
ATOM 782 O O . ILE A 1 100 ? -7.038 3.783 -1.758 1.00 98.69 100 ILE A O 1
ATOM 786 N N . CYS A 1 101 ? -5.791 5.532 -2.434 1.00 98.69 101 CYS A N 1
ATOM 787 C CA . CYS A 1 101 ? -5.989 6.312 -1.210 1.00 98.69 101 CYS A CA 1
ATOM 788 C C . CYS A 1 101 ? -7.476 6.605 -0.983 1.00 98.69 101 CYS A C 1
ATOM 790 O O . CYS A 1 101 ? -7.998 6.342 0.095 1.00 98.69 101 CYS A O 1
ATOM 792 N N . ARG A 1 102 ? -8.189 7.073 -2.016 1.00 98.69 102 ARG A N 1
ATOM 793 C CA . ARG A 1 102 ? -9.629 7.344 -1.918 1.00 98.69 102 ARG A CA 1
ATOM 794 C C . ARG A 1 102 ? -10.422 6.095 -1.551 1.00 98.69 102 ARG A C 1
ATOM 796 O O . ARG A 1 102 ? -11.270 6.161 -0.670 1.00 98.69 102 ARG A O 1
ATOM 803 N N . TYR A 1 103 ? -10.107 4.960 -2.177 1.00 98.81 103 TYR A N 1
ATOM 804 C CA . TYR A 1 103 ? -10.738 3.689 -1.837 1.00 98.81 103 TYR A CA 1
ATOM 805 C C . TYR A 1 103 ? -10.513 3.318 -0.364 1.00 98.81 103 TYR A C 1
ATOM 807 O O . TYR A 1 103 ? -11.450 2.869 0.289 1.00 98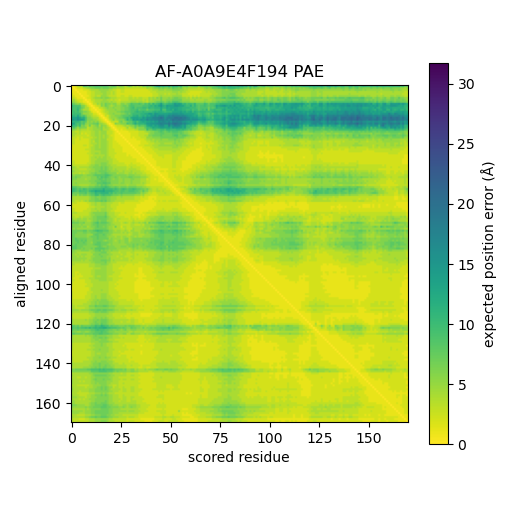.81 103 TYR A O 1
ATOM 815 N N . ALA A 1 104 ? -9.305 3.518 0.176 1.00 98.81 104 ALA A N 1
ATOM 816 C CA . ALA A 1 104 ? -9.006 3.236 1.581 1.00 98.81 104 ALA A CA 1
ATOM 817 C C . ALA A 1 104 ? -9.866 4.082 2.536 1.00 98.81 104 ALA A C 1
ATOM 819 O O . ALA A 1 104 ? -10.479 3.535 3.453 1.00 98.81 104 ALA A O 1
ATOM 820 N N . PHE A 1 105 ? -9.993 5.386 2.279 1.00 98.81 105 PHE A N 1
ATOM 821 C CA . PHE A 1 105 ? -10.851 6.278 3.066 1.00 98.81 105 PHE A CA 1
ATOM 822 C C . PHE A 1 105 ? -12.347 5.951 2.933 1.00 98.81 105 PHE A C 1
ATOM 824 O O . PHE A 1 105 ? -13.065 5.908 3.932 1.00 98.81 105 PHE A O 1
ATOM 831 N N . GLU A 1 106 ? -12.832 5.657 1.725 1.00 98.62 106 GLU A N 1
ATOM 832 C CA . GLU A 1 106 ? -14.216 5.214 1.508 1.00 98.62 106 GLU A CA 1
ATOM 833 C C . GLU A 1 106 ? -14.505 3.888 2.218 1.00 98.62 106 GLU A C 1
ATOM 835 O O . GLU A 1 106 ? -15.574 3.715 2.810 1.00 98.62 106 GLU A O 1
ATOM 840 N N . TYR A 1 107 ? -13.550 2.956 2.187 1.00 98.62 107 TYR A N 1
ATOM 841 C CA . TYR A 1 107 ? -13.642 1.684 2.889 1.00 98.62 107 TYR A CA 1
ATOM 842 C C . TYR A 1 107 ? -13.704 1.896 4.402 1.00 98.62 107 TYR A C 1
ATOM 844 O O . TYR A 1 107 ? -14.579 1.315 5.049 1.00 98.62 107 TYR A O 1
ATOM 852 N N . ALA A 1 108 ? -12.829 2.748 4.946 1.00 98.50 108 ALA A N 1
ATOM 853 C CA . ALA A 1 108 ? -12.809 3.097 6.361 1.00 98.50 108 ALA A CA 1
ATOM 854 C C . ALA A 1 108 ? -14.156 3.679 6.808 1.00 98.50 108 ALA A C 1
ATOM 856 O O . ALA A 1 108 ? -14.804 3.108 7.686 1.00 98.50 108 ALA A O 1
ATOM 857 N N . ARG A 1 109 ? -14.646 4.715 6.111 1.00 98.25 109 ARG A N 1
ATOM 858 C CA . ARG A 1 109 ? -15.954 5.340 6.367 1.00 98.25 109 ARG A CA 1
ATOM 859 C C . ARG A 1 109 ? -17.093 4.320 6.326 1.00 98.25 109 ARG A C 1
ATOM 861 O O . ARG A 1 109 ? -17.936 4.287 7.217 1.00 98.25 109 ARG A O 1
ATOM 868 N N . LYS A 1 110 ? -17.129 3.469 5.294 1.00 98.25 110 LYS A N 1
ATOM 869 C CA . LYS A 1 110 ? -18.206 2.484 5.099 1.00 98.25 110 LYS A CA 1
ATOM 870 C C . LYS A 1 110 ? -18.265 1.432 6.210 1.00 98.25 110 LYS A C 1
ATOM 872 O O . LYS A 1 110 ? -19.356 0.967 6.529 1.00 98.25 110 LYS A O 1
ATOM 877 N N . HIS A 1 111 ? -17.118 1.040 6.758 1.00 97.50 111 HIS A N 1
ATOM 878 C CA . HIS A 1 111 ? -17.025 -0.013 7.775 1.00 97.50 111 HIS A CA 1
ATOM 879 C C . HIS A 1 111 ? -16.844 0.537 9.196 1.00 97.50 111 HIS A C 1
ATOM 881 O O . HIS A 1 111 ? -16.724 -0.244 10.133 1.00 97.50 111 HIS A O 1
ATOM 887 N N . GLY A 1 112 ? -16.872 1.862 9.371 1.00 97.00 112 GLY A N 1
ATOM 888 C CA . GLY A 1 112 ? -16.771 2.503 10.680 1.00 97.00 112 GLY A CA 1
ATOM 889 C C . GLY A 1 112 ? -15.364 2.495 11.277 1.00 97.00 112 GLY A C 1
ATOM 890 O O . GLY A 1 112 ? -15.232 2.648 12.490 1.00 97.00 112 GLY A O 1
ATOM 891 N N . TYR A 1 113 ? -14.319 2.331 10.460 1.00 97.44 113 TYR A N 1
ATOM 892 C CA . TYR A 1 113 ? -12.950 2.532 10.930 1.00 97.44 113 TYR A CA 1
ATOM 893 C C . TYR A 1 113 ? -12.693 4.034 11.093 1.00 97.44 113 TYR A C 1
ATOM 895 O O . TYR A 1 113 ? -12.954 4.798 10.160 1.00 97.44 113 TYR A O 1
ATOM 903 N N . PRO A 1 114 ? -12.158 4.474 12.243 1.00 96.62 114 PRO A N 1
ATOM 904 C CA . PRO A 1 114 ? -11.998 5.896 12.527 1.00 96.62 114 PRO A CA 1
ATOM 905 C C . PRO A 1 114 ? -10.840 6.531 11.753 1.00 96.62 114 PRO A C 1
ATOM 907 O O . PRO A 1 114 ? -10.754 7.754 11.702 1.00 96.62 114 PRO A O 1
ATOM 910 N N . LYS A 1 115 ? -9.935 5.722 11.183 1.00 97.56 115 LYS A N 1
ATOM 911 C CA . LYS A 1 115 ? -8.706 6.213 10.564 1.00 97.56 115 LYS A CA 1
ATOM 912 C C . LYS A 1 115 ? -8.130 5.317 9.470 1.00 97.56 115 LYS A C 1
ATOM 914 O O . LYS A 1 115 ? -8.414 4.117 9.426 1.00 97.56 115 LYS A O 1
ATOM 919 N N . VAL A 1 116 ? -7.292 5.924 8.632 1.00 98.69 116 VAL A N 1
ATOM 920 C CA . VAL A 1 116 ? -6.483 5.299 7.578 1.00 98.69 116 VAL A CA 1
ATOM 921 C C . VAL A 1 116 ? -5.008 5.627 7.805 1.00 98.69 116 VAL A C 1
ATOM 923 O O . VAL A 1 116 ? -4.628 6.793 7.893 1.00 98.69 116 VAL A O 1
ATOM 926 N N . THR A 1 117 ? -4.172 4.595 7.840 1.00 98.69 117 THR A N 1
ATOM 927 C CA . THR A 1 117 ? -2.727 4.672 8.057 1.00 98.69 117 THR A CA 1
ATOM 928 C C . THR A 1 117 ? -1.983 4.466 6.738 1.00 98.69 117 THR A C 1
ATOM 930 O O . THR A 1 117 ? -1.864 3.344 6.263 1.00 98.69 117 THR A O 1
ATOM 933 N N . MET A 1 118 ? -1.397 5.510 6.156 1.00 98.50 118 MET A N 1
ATOM 934 C CA . MET A 1 118 ? -0.542 5.348 4.976 1.00 98.50 118 MET A CA 1
ATOM 935 C C . MET A 1 118 ? 0.893 4.996 5.371 1.00 98.50 118 MET A C 1
ATOM 937 O O . MET A 1 118 ? 1.497 5.651 6.223 1.00 98.50 118 MET A O 1
ATOM 941 N N . ALA A 1 119 ? 1.454 3.975 4.723 1.00 97.81 119 ALA A N 1
ATOM 942 C CA . ALA A 1 119 ? 2.821 3.528 4.952 1.00 97.81 119 ALA A CA 1
ATOM 943 C C . ALA A 1 119 ? 3.724 3.783 3.744 1.00 97.81 119 ALA A C 1
ATOM 945 O O . ALA A 1 119 ? 3.430 3.339 2.635 1.00 97.81 119 ALA A O 1
ATOM 946 N N . ASP A 1 120 ? 4.871 4.426 3.970 1.00 97.12 120 ASP A N 1
ATOM 947 C CA . ASP A 1 120 ? 5.859 4.655 2.916 1.00 97.12 120 ASP A CA 1
ATOM 948 C C . ASP A 1 120 ? 7.315 4.595 3.407 1.00 97.12 120 ASP A C 1
ATOM 950 O O . ASP A 1 120 ? 7.636 4.202 4.528 1.00 97.12 120 ASP A O 1
ATOM 954 N N . LYS A 1 121 ? 8.233 4.983 2.523 1.00 96.06 121 LYS A N 1
ATOM 955 C CA . LYS A 1 121 ? 9.648 5.220 2.834 1.00 96.06 121 LYS A CA 1
ATOM 956 C C . LYS A 1 121 ? 10.173 6.485 2.155 1.00 96.06 121 LYS A C 1
ATOM 958 O O . LYS A 1 121 ? 11.249 6.462 1.560 1.00 96.06 121 LYS A O 1
ATOM 963 N N . HIS A 1 122 ? 9.408 7.580 2.177 1.00 89.94 122 HIS A N 1
ATOM 964 C CA . HIS A 1 122 ? 9.768 8.805 1.440 1.00 89.94 122 HIS A CA 1
ATOM 965 C C . HIS A 1 122 ? 11.100 9.433 1.883 1.00 89.94 122 HIS A C 1
ATOM 967 O O . HIS A 1 122 ? 11.730 10.128 1.091 1.00 89.94 122 HIS A O 1
ATOM 973 N N . GLY A 1 123 ? 11.587 9.123 3.092 1.00 88.19 123 GLY A N 1
ATOM 974 C CA . GLY A 1 123 ? 12.924 9.517 3.552 1.00 88.19 123 GLY A CA 1
ATOM 975 C C . GLY A 1 123 ? 14.080 8.905 2.745 1.00 88.19 123 GLY A C 1
ATOM 976 O O . GLY A 1 123 ? 15.191 9.421 2.786 1.00 88.19 123 GLY A O 1
ATOM 977 N N . SER A 1 124 ? 13.833 7.826 1.994 1.00 93.25 124 SER A N 1
ATOM 978 C CA . SER A 1 124 ? 14.817 7.210 1.087 1.00 93.25 124 SER A CA 1
ATOM 979 C C . SER A 1 124 ? 14.344 7.200 -0.369 1.00 93.25 124 SER A C 1
ATOM 981 O O . SER A 1 124 ? 15.155 7.333 -1.279 1.00 93.25 124 SER A O 1
ATOM 983 N N . ILE A 1 125 ? 13.034 7.076 -0.601 1.00 93.81 125 ILE A N 1
ATOM 984 C CA . ILE A 1 125 ? 12.412 7.014 -1.929 1.00 93.81 125 ILE A CA 1
ATOM 985 C C . ILE A 1 125 ? 11.705 8.348 -2.197 1.00 93.81 125 ILE A C 1
ATOM 987 O O . ILE A 1 125 ? 10.482 8.468 -2.155 1.00 93.81 125 ILE A O 1
ATOM 991 N N . ILE A 1 126 ? 12.502 9.384 -2.439 1.00 94.94 126 ILE A N 1
ATOM 992 C CA . ILE A 1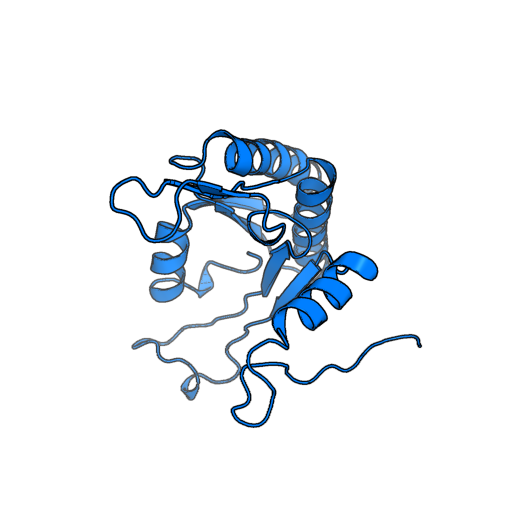 126 ? 12.043 10.781 -2.425 1.00 94.94 126 ILE A CA 1
ATOM 993 C C . ILE A 1 126 ? 11.002 11.119 -3.504 1.00 94.94 126 ILE A C 1
ATOM 995 O O . ILE A 1 126 ? 10.102 11.918 -3.261 1.00 94.94 126 ILE A O 1
ATOM 999 N N . HIS A 1 127 ? 11.094 10.526 -4.697 1.00 96.44 127 HIS A N 1
ATOM 1000 C CA . HIS A 1 127 ? 10.238 10.903 -5.826 1.00 96.44 127 HIS A CA 1
ATOM 1001 C C . HIS A 1 127 ? 8.913 10.142 -5.822 1.00 96.44 127 HIS A C 1
ATOM 1003 O O . HIS A 1 127 ? 7.850 10.761 -5.743 1.00 96.44 127 HIS A O 1
ATOM 1009 N N . ALA A 1 128 ? 8.980 8.809 -5.867 1.00 96.44 128 ALA A N 1
ATOM 1010 C CA . ALA A 1 128 ? 7.803 7.951 -5.882 1.00 96.44 128 ALA A CA 1
ATOM 1011 C C . ALA A 1 128 ? 6.990 8.101 -4.591 1.00 96.44 128 ALA A C 1
ATOM 1013 O O . ALA A 1 128 ? 5.832 8.503 -4.641 1.00 96.44 128 ALA A O 1
ATOM 1014 N N . HIS A 1 129 ? 7.594 7.902 -3.418 1.00 97.62 129 HIS A N 1
ATOM 1015 C CA . HIS A 1 129 ? 6.851 8.032 -2.162 1.00 97.62 129 HIS A CA 1
ATOM 1016 C C . HIS A 1 129 ? 6.562 9.497 -1.793 1.00 97.62 129 HIS A C 1
ATOM 1018 O O . HIS A 1 129 ? 5.581 9.785 -1.117 1.00 97.62 129 HIS A O 1
ATOM 1024 N N . GLY A 1 130 ? 7.331 10.457 -2.319 1.00 97.62 130 GLY A N 1
ATOM 1025 C CA . GLY A 1 130 ? 6.955 11.870 -2.238 1.00 97.62 130 GLY A CA 1
ATOM 1026 C C . GLY A 1 130 ? 5.646 12.180 -2.976 1.00 97.62 130 GLY A C 1
ATOM 1027 O O . GLY A 1 130 ? 4.879 13.030 -2.524 1.00 97.62 130 GLY A O 1
ATOM 1028 N N . LEU A 1 131 ? 5.364 11.512 -4.105 1.00 98.38 131 LEU A N 1
ATOM 1029 C CA . LEU A 1 131 ? 4.052 11.584 -4.762 1.00 98.38 131 LEU A CA 1
ATOM 1030 C C . LEU A 1 131 ? 2.958 11.006 -3.859 1.00 98.38 131 LEU A C 1
ATOM 1032 O O . LEU A 1 131 ? 1.936 11.666 -3.685 1.00 98.38 131 LEU A O 1
ATOM 1036 N N . TRP A 1 132 ? 3.201 9.840 -3.253 1.00 98.44 132 TRP A N 1
ATOM 1037 C CA . TRP A 1 132 ? 2.279 9.218 -2.297 1.00 98.44 132 TRP A CA 1
ATOM 1038 C C . TRP A 1 132 ? 1.896 10.153 -1.155 1.00 98.44 132 TRP A C 1
ATOM 1040 O O . TRP A 1 132 ? 0.710 10.362 -0.931 1.00 98.44 132 TRP A O 1
ATOM 1050 N N . GLN A 1 133 ? 2.873 10.802 -0.518 1.00 98.31 133 GLN A N 1
ATOM 1051 C CA . GLN A 1 133 ? 2.630 11.787 0.538 1.00 98.31 133 GLN A CA 1
ATOM 1052 C C . GLN A 1 133 ? 1.678 12.899 0.102 1.00 98.31 133 GLN A C 1
ATOM 1054 O O . GLN A 1 133 ? 0.641 13.120 0.721 1.00 98.31 133 GLN A O 1
ATOM 1059 N N . ARG A 1 134 ? 2.005 13.593 -0.995 1.00 98.25 134 ARG A N 1
ATOM 1060 C CA . ARG A 1 134 ? 1.194 14.730 -1.459 1.00 98.25 134 ARG A CA 1
ATOM 1061 C C . ARG A 1 134 ? -0.231 14.309 -1.798 1.00 98.25 134 ARG A C 1
ATOM 1063 O O . ARG A 1 134 ? -1.167 15.042 -1.504 1.00 98.25 134 ARG A O 1
ATOM 1070 N N . VAL A 1 135 ? -0.386 13.155 -2.442 1.00 98.62 135 VAL A N 1
ATOM 1071 C CA . VAL A 1 135 ? -1.697 12.660 -2.862 1.00 98.62 135 VAL A CA 1
ATOM 1072 C C . VAL A 1 135 ? -2.513 12.164 -1.675 1.00 98.62 135 VAL A C 1
ATOM 1074 O O . VAL A 1 135 ? -3.695 12.479 -1.601 1.00 98.62 135 VAL A O 1
ATOM 1077 N N . PHE A 1 136 ? -1.902 11.423 -0.750 1.00 98.69 136 PHE A N 1
ATOM 1078 C CA . PHE A 1 136 ? -2.583 10.904 0.431 1.00 98.69 136 PHE A CA 1
ATOM 1079 C C . PHE A 1 136 ? -3.188 12.033 1.266 1.00 98.69 136 PHE A C 1
ATOM 1081 O O . PHE A 1 136 ? -4.380 11.993 1.557 1.00 98.69 136 PHE A O 1
ATOM 1088 N N . TRP A 1 137 ? -2.406 13.073 1.571 1.00 98.56 137 TRP A N 1
ATOM 1089 C CA . TRP A 1 137 ? -2.903 14.209 2.350 1.00 98.56 137 TRP A CA 1
ATOM 1090 C C . TRP A 1 137 ? -3.970 15.012 1.606 1.00 98.56 137 TRP A C 1
ATOM 1092 O O . TRP A 1 137 ? -4.986 15.345 2.204 1.00 98.56 137 TRP A O 1
ATOM 1102 N N . ALA A 1 138 ? -3.805 15.235 0.297 1.00 98.50 138 ALA A N 1
ATOM 1103 C CA . ALA A 1 138 ? -4.832 15.899 -0.508 1.00 98.50 138 ALA A CA 1
ATOM 1104 C C . ALA A 1 138 ? -6.162 15.124 -0.514 1.00 98.50 138 ALA A C 1
ATOM 1106 O O . ALA A 1 138 ? -7.224 15.728 -0.436 1.00 98.50 138 ALA A O 1
ATOM 1107 N N . VAL A 1 139 ? -6.114 13.788 -0.579 1.00 98.56 139 VAL A N 1
ATOM 1108 C CA . VAL A 1 139 ? -7.319 12.951 -0.480 1.00 98.56 139 VAL A CA 1
ATOM 1109 C C . VAL A 1 139 ? -7.885 12.976 0.938 1.00 98.56 139 VAL A C 1
ATOM 1111 O O . VAL A 1 139 ? -9.099 13.046 1.087 1.00 98.56 139 VAL A O 1
ATOM 1114 N N . SER A 1 140 ? -7.040 12.947 1.973 1.00 98.31 140 SER A N 1
ATOM 1115 C CA . SER A 1 140 ? -7.472 12.979 3.377 1.00 98.31 140 SER A CA 1
ATOM 1116 C C . SER A 1 140 ? -8.312 14.216 3.706 1.00 98.31 140 SER A C 1
ATOM 1118 O O . SER A 1 140 ? -9.247 14.111 4.493 1.00 98.31 140 SER A O 1
ATOM 1120 N N . GLU A 1 141 ? -8.033 15.368 3.088 1.00 98.00 141 GLU A N 1
ATOM 1121 C CA . GLU A 1 141 ? -8.822 16.600 3.263 1.00 98.00 141 GLU A CA 1
ATOM 1122 C C . GLU A 1 141 ? -10.290 16.449 2.816 1.00 98.00 141 GLU A C 1
ATOM 1124 O O . GLU A 1 141 ? -11.161 17.192 3.267 1.00 98.00 141 GLU A O 1
ATOM 1129 N N . GLU A 1 142 ? -10.594 15.466 1.964 1.00 98.00 142 GLU A N 1
ATOM 1130 C CA . GLU A 1 142 ? -11.949 15.179 1.483 1.00 98.00 142 GLU A CA 1
ATOM 1131 C C . GLU A 1 142 ? -12.772 14.318 2.466 1.00 98.00 142 GLU A C 1
ATOM 1133 O O . GLU A 1 142 ? -13.979 14.121 2.273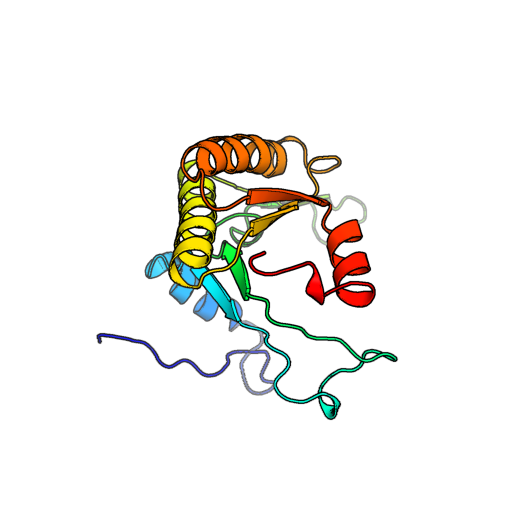 1.00 98.00 142 GLU A O 1
ATOM 1138 N N . PHE A 1 143 ? -12.145 13.803 3.531 1.00 97.88 143 PHE A N 1
ATOM 1139 C CA . PHE A 1 143 ? -12.760 12.926 4.529 1.00 97.88 143 PHE A CA 1
ATOM 1140 C C . PHE A 1 143 ? -12.614 13.518 5.934 1.00 97.88 143 PHE A C 1
ATOM 1142 O O . PHE A 1 143 ? -11.632 13.295 6.626 1.00 97.88 143 PHE A O 1
ATOM 1149 N N . THR A 1 144 ? -13.622 14.268 6.383 1.00 95.38 144 THR A N 1
ATOM 1150 C CA . THR A 1 144 ? -13.600 14.934 7.701 1.00 95.38 144 THR A CA 1
ATOM 1151 C C . THR A 1 144 ? -13.976 14.026 8.874 1.00 95.38 144 THR A C 1
ATOM 1153 O O . THR A 1 144 ? -13.819 14.411 10.029 1.00 95.38 144 THR A O 1
ATOM 1156 N N . ASP A 1 145 ? -14.511 12.844 8.588 1.00 96.69 145 ASP A N 1
ATOM 1157 C CA . ASP A 1 145 ? -14.993 11.835 9.534 1.00 96.69 145 ASP A CA 1
ATOM 1158 C C . ASP A 1 145 ? -14.034 10.644 9.698 1.00 96.69 145 ASP A C 1
ATOM 1160 O O . ASP A 1 145 ? -14.298 9.766 10.516 1.00 96.69 145 ASP A O 1
ATOM 1164 N N . VAL A 1 146 ? -12.936 10.614 8.936 1.00 98.31 146 VAL A N 1
ATOM 1165 C CA . VAL A 1 146 ? -11.907 9.571 8.987 1.00 98.31 146 VAL A CA 1
ATOM 1166 C C . VAL A 1 146 ? -10.540 10.240 9.082 1.00 98.31 146 VAL A C 1
ATOM 1168 O O . VAL A 1 146 ? -10.150 10.994 8.195 1.00 98.31 146 VAL A O 1
ATOM 1171 N N . GLU A 1 147 ? -9.798 9.959 10.146 1.00 98.25 147 GLU A N 1
ATOM 1172 C CA . GLU A 1 147 ? -8.467 10.524 10.367 1.00 98.25 147 GLU A CA 1
ATOM 1173 C C . GLU A 1 147 ? -7.431 9.890 9.424 1.00 98.25 147 GLU A C 1
ATOM 1175 O O . GLU A 1 147 ? -7.382 8.672 9.254 1.00 98.25 147 GLU A O 1
ATOM 1180 N N . GLY A 1 148 ? -6.586 10.710 8.802 1.00 98.25 148 GLY A N 1
ATOM 1181 C CA . GLY A 1 148 ? -5.411 10.242 8.071 1.00 98.25 148 GLY A CA 1
ATOM 1182 C C . GLY A 1 148 ? -4.173 10.274 8.962 1.00 98.25 148 GLY A C 1
ATOM 1183 O O . GLY A 1 148 ? -3.871 11.306 9.558 1.00 98.25 148 GLY A O 1
ATOM 1184 N N . GLU A 1 149 ? -3.415 9.182 9.014 1.00 98.06 149 GLU A N 1
ATOM 1185 C CA . GLU A 1 149 ? -2.107 9.132 9.675 1.00 98.06 149 GLU A CA 1
ATOM 1186 C C . GLU A 1 149 ? -1.035 8.543 8.748 1.00 98.06 149 GLU A C 1
ATOM 1188 O O . GLU A 1 149 ? -1.335 7.818 7.798 1.00 98.06 149 GLU A O 1
ATOM 1193 N N . HIS A 1 150 ? 0.234 8.856 9.014 1.00 97.88 150 HIS A N 1
ATOM 1194 C CA . HIS A 1 150 ? 1.370 8.380 8.221 1.00 97.88 150 HIS A CA 1
ATOM 1195 C C . HIS A 1 150 ? 2.405 7.684 9.098 1.00 97.88 150 HIS A C 1
ATOM 1197 O O . HIS A 1 150 ? 2.749 8.170 10.175 1.00 97.88 150 HIS A O 1
ATOM 1203 N N . TYR A 1 151 ? 2.931 6.567 8.594 1.00 98.12 151 TYR A N 1
ATOM 1204 C CA . TYR A 1 151 ? 4.048 5.837 9.182 1.00 98.12 151 TYR A CA 1
ATOM 1205 C C . TYR A 1 151 ? 5.117 5.532 8.130 1.00 98.12 151 TYR A C 1
ATOM 1207 O O . TYR A 1 151 ? 4.834 5.241 6.965 1.00 98.12 151 TYR A O 1
ATOM 1215 N N . PHE A 1 152 ? 6.380 5.504 8.556 1.00 97.94 152 PHE A N 1
ATOM 1216 C CA . PHE A 1 152 ? 7.388 4.796 7.775 1.00 97.94 152 PHE A CA 1
ATOM 1217 C C . PHE A 1 152 ? 7.170 3.284 7.888 1.00 97.94 152 PHE A C 1
ATOM 1219 O O . PHE A 1 152 ? 6.817 2.782 8.954 1.00 97.94 152 PHE A O 1
ATOM 1226 N N . ILE A 1 153 ? 7.399 2.547 6.798 1.00 97.50 153 ILE A N 1
ATOM 1227 C CA . ILE A 1 153 ? 7.112 1.107 6.711 1.00 97.50 153 ILE A CA 1
ATOM 1228 C C . ILE A 1 153 ? 7.822 0.283 7.793 1.00 97.50 153 ILE A C 1
ATOM 1230 O O . ILE A 1 153 ? 7.254 -0.676 8.299 1.00 97.50 153 ILE A O 1
ATOM 1234 N N . ASP A 1 154 ? 9.037 0.654 8.187 1.00 96.88 154 ASP A N 1
ATOM 1235 C CA . ASP A 1 154 ? 9.786 0.011 9.269 1.00 96.88 154 ASP A CA 1
ATOM 1236 C C . ASP A 1 154 ? 9.146 0.257 10.639 1.00 96.88 154 ASP A C 1
ATOM 1238 O O . ASP A 1 154 ? 8.991 -0.690 11.410 1.00 96.88 154 ASP A O 1
ATOM 1242 N N . THR A 1 155 ? 8.704 1.487 10.910 1.00 97.31 155 THR A N 1
ATOM 1243 C CA . THR A 1 155 ? 7.949 1.811 12.129 1.00 97.31 155 THR A CA 1
ATOM 1244 C C . THR A 1 155 ? 6.601 1.095 12.150 1.00 97.31 155 THR A C 1
ATOM 1246 O O . THR A 1 155 ? 6.254 0.503 13.164 1.00 97.31 155 THR A O 1
ATOM 1249 N N . LEU A 1 156 ? 5.877 1.060 11.026 1.00 97.81 156 LEU A N 1
ATOM 1250 C CA . LEU A 1 156 ? 4.619 0.319 10.927 1.00 97.81 156 LEU A CA 1
ATOM 1251 C C . LEU A 1 156 ? 4.827 -1.174 11.218 1.00 97.81 156 LEU A C 1
ATOM 1253 O O . LEU A 1 156 ? 4.086 -1.757 12.003 1.00 97.81 156 LEU A O 1
ATOM 1257 N N . CYS A 1 157 ? 5.840 -1.803 10.612 1.00 97.50 157 CYS A N 1
ATOM 1258 C CA . CYS A 1 157 ? 6.140 -3.219 10.851 1.00 97.50 157 CYS A CA 1
ATOM 1259 C C . CYS A 1 157 ? 6.422 -3.503 12.332 1.00 97.50 157 CYS A C 1
ATOM 1261 O O . CYS A 1 157 ? 5.995 -4.530 12.856 1.00 97.50 157 CYS A O 1
ATOM 1263 N N . GLN A 1 158 ? 7.150 -2.603 12.996 1.00 97.19 158 GLN A N 1
ATOM 1264 C CA . GLN A 1 158 ? 7.417 -2.696 14.425 1.00 97.19 158 GLN A CA 1
ATOM 1265 C C . GLN A 1 158 ? 6.121 -2.564 15.240 1.00 97.19 158 GLN A C 1
ATOM 1267 O O . GLN A 1 158 ? 5.843 -3.387 16.114 1.00 97.19 158 GLN A O 1
ATOM 1272 N N . ASP A 1 159 ? 5.317 -1.551 14.945 1.00 96.75 159 ASP A N 1
ATOM 1273 C CA . ASP A 1 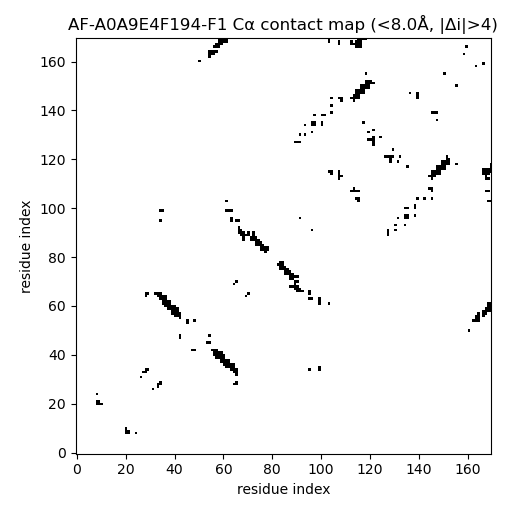159 ? 4.135 -1.217 15.731 1.00 96.75 159 ASP A CA 1
ATOM 1274 C C . ASP A 1 159 ? 2.990 -2.209 15.524 1.00 96.75 159 ASP A C 1
ATOM 1276 O O . ASP A 1 159 ? 2.248 -2.473 16.463 1.00 96.75 159 ASP A O 1
ATOM 1280 N N . LEU A 1 160 ? 2.912 -2.882 14.376 1.00 96.00 160 LEU A N 1
ATOM 1281 C CA . LEU A 1 160 ? 2.017 -4.028 14.185 1.00 96.00 160 LEU A CA 1
ATOM 1282 C C . LEU A 1 160 ? 2.315 -5.196 15.142 1.00 96.00 160 LEU A C 1
ATOM 1284 O O . LEU A 1 160 ? 1.435 -6.014 15.397 1.00 96.00 160 LEU A O 1
ATOM 1288 N N . LEU A 1 161 ? 3.531 -5.301 15.688 1.00 94.25 161 LEU A N 1
ATOM 1289 C CA . LEU A 1 161 ? 3.856 -6.303 16.710 1.00 94.25 161 LEU A CA 1
ATOM 1290 C C . LEU A 1 161 ? 3.528 -5.808 18.120 1.00 94.25 161 LEU A C 1
ATOM 1292 O O . LEU A 1 161 ? 3.095 -6.587 18.970 1.00 94.25 161 LEU A O 1
ATOM 1296 N N . PHE A 1 162 ? 3.774 -4.525 18.386 1.00 93.94 162 PHE A N 1
ATOM 1297 C CA . PHE A 1 162 ? 3.652 -3.964 19.730 1.00 93.94 162 PHE A CA 1
ATOM 1298 C C . PHE A 1 162 ? 2.264 -3.438 20.059 1.00 93.94 162 PHE A C 1
ATOM 1300 O O . PHE A 1 162 ? 1.880 -3.523 21.223 1.00 93.94 162 PHE A O 1
ATOM 1307 N N . LYS A 1 163 ? 1.533 -2.922 19.073 1.00 94.94 163 LYS A N 1
ATOM 1308 C CA . LYS A 1 163 ? 0.237 -2.243 19.192 1.00 94.94 163 LYS A CA 1
ATOM 1309 C C . LYS A 1 163 ? -0.642 -2.421 17.930 1.00 94.94 163 LYS A C 1
ATOM 1311 O O . LYS A 1 163 ? -1.112 -1.431 17.378 1.00 94.94 163 LYS A O 1
ATOM 1316 N N . PRO A 1 164 ? -0.870 -3.656 17.429 1.00 95.12 164 PRO A N 1
ATOM 1317 C CA . PRO A 1 164 ? -1.733 -3.897 16.267 1.00 95.12 164 PRO A CA 1
ATOM 1318 C C . PRO A 1 164 ? -3.156 -3.335 16.410 1.00 95.12 164 PRO A C 1
ATOM 1320 O O . PRO A 1 164 ? -3.767 -3.003 15.401 1.00 95.12 164 PRO A O 1
ATOM 1323 N N . GLU A 1 165 ? -3.668 -3.212 17.636 1.00 95.06 165 GLU A N 1
ATOM 1324 C CA . GLU A 1 165 ? -4.975 -2.624 17.957 1.00 95.06 165 GLU A CA 1
ATOM 1325 C C . GLU A 1 165 ? -5.097 -1.143 17.570 1.00 95.06 165 GLU A C 1
ATOM 1327 O O . GLU A 1 165 ? -6.210 -0.639 17.426 1.00 95.06 165 GLU A O 1
ATOM 1332 N N . ASP A 1 166 ? -3.971 -0.452 17.368 1.00 95.38 166 ASP A N 1
ATOM 1333 C CA . ASP A 1 166 ? -3.971 0.925 16.890 1.00 95.38 166 ASP A CA 1
ATOM 1334 C C . ASP A 1 166 ? -4.341 1.012 15.405 1.00 95.38 166 ASP A C 1
ATOM 1336 O O . ASP A 1 166 ? -4.636 2.107 14.945 1.00 95.38 166 ASP A O 1
ATOM 1340 N N . PHE A 1 167 ? -4.310 -0.073 14.628 1.00 97.00 167 PHE A N 1
ATOM 1341 C CA . PHE A 1 167 ? -4.475 -0.011 13.174 1.00 97.00 167 PHE A CA 1
ATOM 1342 C C . PHE A 1 167 ? -5.822 -0.582 12.726 1.00 97.00 167 PHE A C 1
ATOM 1344 O O . PHE A 1 167 ? -6.200 -1.679 13.122 1.00 97.00 167 PHE A O 1
ATOM 1351 N N . GLY A 1 168 ? -6.520 0.161 11.859 1.00 96.44 168 GLY A N 1
ATOM 1352 C CA . GLY A 1 168 ? -7.783 -0.255 11.238 1.00 96.44 168 GLY A CA 1
ATOM 1353 C C . GLY A 1 168 ? -7.632 -0.462 9.732 1.00 96.44 168 GLY A C 1
ATOM 1354 O O . GLY A 1 168 ? -7.663 -1.585 9.241 1.00 96.44 168 GLY A O 1
ATOM 1355 N N . VAL A 1 169 ? -7.418 0.613 8.975 1.00 98.50 169 VAL A N 1
ATOM 1356 C CA . VAL A 1 169 ? -7.135 0.532 7.533 1.00 98.50 169 VAL A CA 1
ATOM 1357 C C . VAL A 1 169 ? -5.700 0.970 7.276 1.00 98.50 169 VAL A C 1
ATOM 1359 O O . VAL A 1 169 ? -5.312 2.039 7.736 1.00 98.50 169 VAL A O 1
ATOM 1362 N N . ILE A 1 170 ? -4.936 0.153 6.547 1.00 98.31 170 ILE A N 1
ATOM 1363 C CA . ILE A 1 170 ? -3.541 0.417 6.150 1.00 98.31 170 ILE A CA 1
ATOM 1364 C C . ILE A 1 170 ? -3.434 0.448 4.629 1.00 98.31 170 ILE A C 1
ATOM 1366 O O . ILE A 1 170 ? -3.750 -0.599 4.017 1.00 98.31 170 ILE A O 1
#

Sequence (170 aa):
HDAILFGSAGLDPRIPADVNCRDLLRALRFELDLYVNLRPAPLLHPDFSPLKRDAQIDLVVVRENTEGLNVRVGGNFKKGTPDEVAIQEDVNTYKGVSRICRYAFEYARKHGYPKVTMADKHGSIIHAHGLWQRVFWAVSEEFTDVEGEHYFIDTLCQDLLFKPEDFGVI

pLDDT: mean 94.35, std 5.84, range [73.62, 98.81]

Foldseek 3Di:
DPDDDDDDFDDDPPDPPPDDSVVVVLCVCAVVVVQWDKAWDFDPDQVVDPAPDDDGATAIETDGGHFFQSVFPWDWDPPPDPPIDTDTDTDDDLVSLLVSLLVLLVVCVVVVNQEAEDEAACVVVVPRVVSNVVNNVVSQVVRPRYYYHYDYPVVVVVCCRVPNVVHYYD

Secondary structure (DSSP, 8-state):
------------TTS-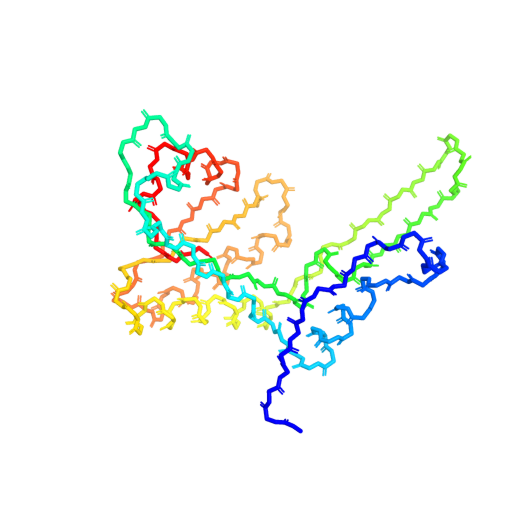TT--HHHHHHHHHHHTT--EEEEE----SGGG--SSS------EEEEE-SSBGGG--EEEESTTSTT-EEEE--B--HHHHHHHHHHHHHHHHHHT-SEEEEEE-TTT-TTHHHHHHHHHHHHHTT-TTSEEEEEEHHHHHHHHHH-GGG-SB-

Nearest PDB structures (foldseek):
  2g4o-assembly1_A  TM=9.442E-01  e=8.402E-16  Mycobacterium tuberculosis
  3flk-assembly2_C  TM=9.377E-01  e=1.014E-14  Pseudomonas putida
  6lky-assembly1_B  TM=9.043E-01  e=8.319E-13  Methylococcus capsulatus str. Bath
  5grh-assembly1_A  TM=9.165E-01  e=3.380E-11  Homo sapiens
  5grf-assembly1_A  TM=8.879E-01  e=5.285E-11  Homo sapiens

Solvent-accessible surface area (backbone atoms only — not comparable to full-atom values): 10131 Å² total; per-residue (Å²): 130,95,75,84,93,75,88,86,75,66,96,50,96,87,54,62,90,86,65,56,45,64,54,56,58,46,46,56,22,52,81,66,64,42,39,74,43,77,44,77,56,58,61,88,47,75,89,78,52,90,60,98,58,95,75,60,38,58,31,31,38,60,37,78,49,63,47,32,63,77,67,67,46,64,51,66,45,59,73,96,46,98,76,46,45,77,47,75,48,61,50,69,48,73,69,60,50,44,54,49,47,45,49,46,52,52,50,20,60,75,72,68,32,63,35,36,39,48,69,40,54,39,93,78,40,54,66,51,37,41,50,47,53,59,42,45,55,61,49,37,74,77,37,91,82,36,46,72,47,79,39,46,47,70,58,44,61,52,37,56,73,78,47,35,65,80,44,38,32,61

Radius of gyration: 18.83 Å; Cα contacts (8 Å, |Δi|>4): 232; chains: 1; bounding box: 51×47×43 Å

Mean predicted aligned error: 4.16 Å